Protein AF-A0A2W4W6N2-F1 (afdb_monomer)

Foldseek 3Di:
DWPFKDKDQDPDPQARIKIKTAADPVQQVVQQVVLQVQEPVPFWDFDDAPNDTPDTDGHHNVSHNGGDHDRMDMGDHHDDSVRRHVVRVRVNVVPDDD

Sequence (98 aa):
MLKDAVAIPSNYENGAWQISLTFNNKGSDLFTKVTREIAGTGLALGIFLNEKSISSPTVDSEYQGKGITGGRAVITGYFTQELATELASQLRAGSLPK

Structure (mmCIF, N/CA/C/O backbone):
data_AF-A0A2W4W6N2-F1
#
_entry.id   AF-A0A2W4W6N2-F1
#
loop_
_atom_site.group_PDB
_atom_site.id
_atom_site.type_symbol
_atom_site.label_atom_id
_atom_site.label_alt_id
_atom_site.label_comp_id
_atom_site.label_asym_id
_atom_site.label_entity_id
_atom_site.label_seq_id
_atom_site.pdbx_PDB_ins_code
_atom_site.Cartn_x
_atom_site.Cartn_y
_atom_site.Cartn_z
_atom_site.occupancy
_atom_site.B_iso_or_equiv
_atom_site.auth_seq_id
_atom_site.auth_comp_id
_atom_site.auth_asym_id
_atom_site.auth_atom_id
_atom_site.pdbx_PDB_model_num
ATOM 1 N N . MET A 1 1 ? 3.134 3.208 10.448 1.00 85.31 1 MET A N 1
ATOM 2 C CA . MET A 1 1 ? 4.138 3.523 9.424 1.00 85.31 1 MET A CA 1
ATOM 3 C C . MET A 1 1 ? 4.246 2.368 8.451 1.00 85.31 1 MET A C 1
ATOM 5 O O . MET A 1 1 ? 3.896 1.241 8.809 1.00 85.31 1 MET A O 1
ATOM 9 N N . LEU A 1 2 ? 4.686 2.657 7.229 1.00 86.94 2 LEU A N 1
ATOM 10 C CA . LEU A 1 2 ? 5.073 1.620 6.282 1.00 86.94 2 LEU A CA 1
ATOM 11 C C . LEU A 1 2 ? 6.312 0.905 6.837 1.00 86.94 2 LEU A C 1
ATOM 13 O O . LEU A 1 2 ? 7.221 1.544 7.361 1.00 86.94 2 LEU A O 1
ATOM 17 N N . LYS A 1 3 ? 6.285 -0.424 6.812 1.00 90.44 3 LYS A N 1
ATOM 18 C CA . LYS A 1 3 ? 7.374 -1.297 7.259 1.00 90.44 3 LYS A CA 1
ATOM 19 C C . LYS A 1 3 ? 8.213 -1.758 6.073 1.00 90.44 3 LYS A C 1
ATOM 21 O O . LYS A 1 3 ? 9.425 -1.851 6.208 1.00 90.44 3 LYS A O 1
ATOM 26 N N . ASP A 1 4 ? 7.566 -2.065 4.953 1.00 92.38 4 ASP A N 1
ATOM 27 C CA . ASP A 1 4 ? 8.239 -2.551 3.754 1.00 92.38 4 ASP A CA 1
ATOM 28 C C . ASP A 1 4 ? 7.430 -2.238 2.488 1.00 92.38 4 ASP A C 1
ATOM 30 O O . ASP A 1 4 ? 6.204 -2.097 2.547 1.00 92.38 4 ASP A O 1
ATOM 34 N N . ALA A 1 5 ? 8.122 -2.158 1.354 1.00 92.50 5 ALA A N 1
ATOM 35 C CA . ALA A 1 5 ? 7.532 -2.066 0.024 1.00 92.50 5 ALA A CA 1
ATOM 36 C C . ALA A 1 5 ? 8.371 -2.869 -0.972 1.00 92.50 5 ALA A C 1
ATOM 38 O O . ALA A 1 5 ? 9.592 -2.711 -1.034 1.00 92.50 5 ALA A O 1
ATOM 39 N N . VAL A 1 6 ? 7.711 -3.720 -1.758 1.00 95.06 6 VAL A N 1
ATOM 40 C CA . VAL A 1 6 ? 8.378 -4.640 -2.687 1.00 95.06 6 VAL A CA 1
ATOM 41 C C . VAL A 1 6 ? 7.631 -4.674 -4.015 1.00 95.06 6 VAL A C 1
ATOM 43 O O . VAL A 1 6 ? 6.403 -4.762 -4.038 1.00 95.06 6 VAL A O 1
ATOM 46 N N . ALA A 1 7 ? 8.375 -4.619 -5.118 1.00 94.81 7 ALA A N 1
ATOM 47 C CA . ALA A 1 7 ? 7.839 -4.847 -6.453 1.00 94.81 7 ALA A CA 1
ATOM 48 C C . ALA A 1 7 ? 7.590 -6.343 -6.668 1.00 94.81 7 ALA A C 1
ATOM 50 O O . ALA A 1 7 ? 8.481 -7.162 -6.440 1.00 94.81 7 ALA A O 1
ATOM 51 N N . ILE A 1 8 ? 6.389 -6.697 -7.112 1.00 95.19 8 ILE A N 1
ATOM 52 C CA . ILE A 1 8 ? 5.999 -8.079 -7.400 1.00 95.19 8 ILE A CA 1
ATOM 53 C C . ILE A 1 8 ? 5.291 -8.155 -8.758 1.00 95.19 8 ILE A C 1
ATOM 55 O O . ILE A 1 8 ? 4.681 -7.161 -9.170 1.00 95.19 8 ILE A O 1
ATOM 59 N N . PRO A 1 9 ? 5.335 -9.310 -9.450 1.00 94.00 9 PRO A N 1
ATOM 60 C CA . PRO A 1 9 ? 4.521 -9.529 -10.637 1.00 94.00 9 PRO A CA 1
ATOM 61 C C . PRO A 1 9 ? 3.041 -9.261 -10.342 1.00 94.00 9 PRO A C 1
ATOM 63 O O . PRO A 1 9 ? 2.532 -9.607 -9.271 1.00 94.00 9 PRO A O 1
ATOM 66 N N . SER A 1 10 ? 2.370 -8.611 -11.283 1.00 88.94 10 SER A N 1
ATOM 67 C CA . SER A 1 10 ? 0.951 -8.278 -11.209 1.00 88.94 10 SER A CA 1
ATOM 68 C C . SER A 1 10 ? 0.141 -9.251 -12.056 1.00 88.94 10 SER A C 1
ATOM 70 O O . SER A 1 10 ? 0.553 -9.631 -13.149 1.00 88.94 10 SER A O 1
ATOM 72 N N . ASN A 1 11 ? -1.036 -9.615 -11.548 1.00 83.38 11 ASN A N 1
ATOM 73 C CA . ASN A 1 11 ? -2.037 -10.381 -12.291 1.00 83.38 11 ASN A CA 1
ATOM 74 C C . ASN A 1 11 ? -3.134 -9.474 -12.882 1.00 83.38 11 ASN A C 1
ATOM 76 O O . ASN A 1 11 ? -4.086 -9.978 -13.470 1.00 83.38 11 ASN A O 1
ATOM 80 N N . TYR A 1 12 ? -3.041 -8.154 -12.684 1.00 73.38 12 TYR A N 1
ATOM 81 C CA . TYR A 1 12 ? -3.998 -7.185 -13.212 1.00 73.38 12 TYR A CA 1
ATOM 82 C C . TYR A 1 12 ? -3.672 -6.839 -14.667 1.00 73.38 12 TYR A C 1
ATOM 84 O O . TYR A 1 12 ? -2.506 -6.702 -15.030 1.00 73.38 12 TYR A O 1
ATOM 92 N N . GLU A 1 13 ? -4.705 -6.616 -15.484 1.00 72.00 13 GLU A N 1
ATOM 93 C CA . GLU A 1 13 ? -4.564 -6.230 -16.902 1.00 72.00 13 GLU A CA 1
ATOM 94 C C . GLU A 1 13 ? -3.782 -4.915 -17.084 1.00 72.00 13 GLU A C 1
ATOM 96 O O . GLU A 1 13 ? -3.177 -4.659 -18.121 1.00 72.00 13 GLU A O 1
ATOM 101 N N . ASN A 1 14 ? -3.757 -4.101 -16.032 1.00 69.50 14 ASN A N 1
ATOM 102 C CA . ASN A 1 14 ? -3.251 -2.738 -15.995 1.00 69.50 14 ASN A CA 1
ATOM 103 C C . ASN A 1 14 ? -1.714 -2.657 -15.968 1.00 69.50 14 ASN A C 1
ATOM 105 O O . ASN A 1 14 ? -1.192 -1.554 -15.873 1.00 69.50 14 ASN A O 1
ATOM 109 N N . GLY A 1 15 ? -0.981 -3.775 -15.965 1.00 72.31 15 GLY A N 1
ATOM 110 C CA . GLY A 1 15 ? 0.482 -3.773 -15.923 1.00 72.31 15 GLY A CA 1
ATOM 111 C C . GLY A 1 15 ? 1.075 -5.087 -15.423 1.00 72.31 15 GLY A C 1
ATOM 112 O O . GLY A 1 15 ? 0.459 -5.806 -14.641 1.00 72.31 15 GLY A O 1
ATOM 113 N N . ALA A 1 16 ? 2.306 -5.381 -15.852 1.00 85.94 16 ALA A N 1
ATOM 114 C CA . ALA A 1 16 ? 3.010 -6.616 -15.497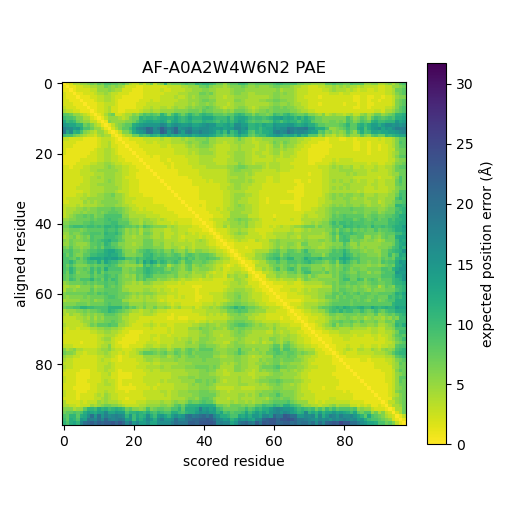 1.00 85.94 16 ALA A CA 1
ATOM 115 C C . ALA A 1 16 ? 3.556 -6.619 -14.056 1.00 85.94 16 ALA A C 1
ATOM 117 O O . ALA A 1 16 ? 3.904 -7.678 -13.534 1.00 85.94 16 ALA A O 1
ATOM 118 N N . TRP A 1 17 ? 3.628 -5.453 -13.405 1.00 93.00 17 TRP A N 1
ATOM 119 C CA . TRP A 1 17 ? 4.174 -5.294 -12.057 1.00 93.00 17 TRP A CA 1
ATOM 120 C C . TRP A 1 17 ? 3.301 -4.401 -11.178 1.00 93.00 17 TRP A C 1
ATOM 122 O O . TRP A 1 17 ? 2.612 -3.501 -11.652 1.00 93.00 17 TRP A O 1
ATOM 132 N N . GLN A 1 18 ? 3.358 -4.652 -9.874 1.00 91.50 18 GLN A N 1
ATOM 133 C CA . GLN A 1 18 ? 2.677 -3.887 -8.831 1.00 91.50 18 GLN A CA 1
ATOM 134 C C . GLN A 1 18 ? 3.579 -3.756 -7.601 1.00 91.50 18 GLN A C 1
ATOM 136 O O . GLN A 1 18 ? 4.588 -4.454 -7.475 1.00 91.50 18 GLN A O 1
ATOM 141 N N . ILE A 1 19 ? 3.209 -2.877 -6.671 1.00 91.44 19 ILE A N 1
ATOM 142 C CA . ILE A 1 19 ? 3.985 -2.634 -5.454 1.00 91.44 19 ILE A CA 1
ATOM 143 C C . ILE A 1 19 ? 3.174 -3.119 -4.260 1.00 91.44 19 ILE A C 1
ATOM 145 O O . ILE A 1 19 ? 2.112 -2.579 -3.956 1.00 91.44 19 ILE A O 1
ATOM 149 N N . SER A 1 20 ? 3.689 -4.132 -3.571 1.00 92.75 20 SER A N 1
ATOM 150 C CA . SER A 1 20 ? 3.118 -4.644 -2.330 1.00 92.75 20 SER A CA 1
ATOM 151 C C . SER A 1 20 ? 3.653 -3.850 -1.146 1.00 92.75 20 SER A C 1
ATOM 153 O O . SER A 1 20 ? 4.861 -3.802 -0.916 1.00 92.75 20 SER A O 1
ATOM 155 N N . LEU A 1 21 ? 2.747 -3.276 -0.363 1.00 91.06 21 LEU A N 1
ATOM 156 C CA . LEU A 1 21 ? 3.033 -2.522 0.850 1.00 91.06 21 LEU A CA 1
ATOM 157 C C . LEU A 1 21 ? 2.752 -3.381 2.079 1.00 91.06 21 LEU A C 1
ATOM 159 O O . LEU A 1 21 ? 1.702 -4.017 2.179 1.00 91.06 21 LEU A O 1
ATOM 163 N N . THR A 1 22 ? 3.663 -3.346 3.047 1.00 93.19 22 THR A N 1
ATOM 164 C CA . THR A 1 22 ? 3.456 -3.930 4.375 1.00 93.19 22 THR A CA 1
ATOM 165 C C . THR A 1 22 ? 3.603 -2.846 5.426 1.00 93.19 22 THR A C 1
ATOM 167 O O . THR A 1 22 ? 4.611 -2.144 5.472 1.00 93.19 22 THR A O 1
ATOM 170 N N . PHE A 1 23 ? 2.620 -2.723 6.308 1.00 92.06 23 PHE A N 1
ATOM 171 C CA . PHE A 1 23 ? 2.626 -1.787 7.424 1.00 92.06 23 PHE A CA 1
ATOM 172 C C . PHE A 1 23 ? 3.043 -2.480 8.726 1.00 92.06 23 PHE A C 1
ATOM 174 O O . PHE A 1 23 ? 2.860 -3.682 8.910 1.00 92.06 23 PHE A O 1
ATOM 181 N N . ASN A 1 24 ? 3.593 -1.708 9.665 1.00 92.12 24 ASN A N 1
ATOM 182 C CA . ASN A 1 24 ? 3.673 -2.143 11.063 1.00 92.12 24 ASN A CA 1
ATOM 183 C C . ASN A 1 24 ? 2.320 -1.947 11.769 1.00 92.12 24 ASN A C 1
ATOM 185 O O . ASN A 1 24 ? 1.441 -1.298 11.209 1.00 92.12 24 ASN A O 1
ATOM 189 N N . ASN A 1 25 ? 2.163 -2.439 13.004 1.00 93.25 25 ASN A N 1
ATOM 190 C CA . ASN A 1 25 ? 0.892 -2.374 13.750 1.00 93.25 25 ASN A CA 1
ATOM 191 C C . ASN A 1 25 ? 0.281 -0.962 13.743 1.00 93.25 25 ASN A C 1
ATOM 193 O O . ASN A 1 25 ? -0.811 -0.763 13.226 1.00 93.25 25 ASN A O 1
ATOM 197 N N . LYS A 1 26 ? 1.057 0.052 14.151 1.00 91.69 26 LYS A N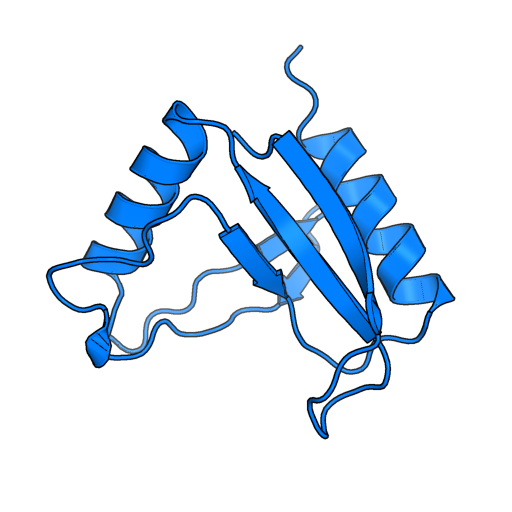 1
ATOM 198 C CA . LYS A 1 26 ? 0.617 1.458 14.129 1.00 91.69 26 LYS A CA 1
ATOM 199 C C . LYS A 1 26 ? 0.187 1.931 12.732 1.00 91.69 26 LYS A C 1
ATOM 201 O O . LYS A 1 26 ? -0.726 2.735 12.601 1.00 91.69 26 LYS A O 1
ATOM 206 N N . GLY A 1 27 ? 0.886 1.503 11.678 1.00 89.94 27 GLY A N 1
ATOM 207 C CA . GLY A 1 27 ? 0.536 1.838 10.294 1.00 89.94 27 GLY A CA 1
ATOM 208 C C . GLY A 1 27 ? -0.719 1.145 9.813 1.00 89.94 27 GLY A C 1
ATOM 209 O O . GLY A 1 27 ? -1.533 1.789 9.170 1.00 89.94 27 GLY A O 1
ATOM 210 N N . SER A 1 28 ? -0.875 -0.126 10.170 1.00 92.94 28 SER A N 1
ATOM 211 C CA . SER A 1 28 ? -2.071 -0.905 9.889 1.00 92.94 28 SER A CA 1
ATOM 212 C C . SER A 1 28 ? -3.295 -0.254 10.525 1.00 92.94 28 SER A C 1
ATOM 214 O O . SER A 1 28 ? -4.301 -0.086 9.844 1.00 92.94 28 SER A O 1
ATOM 216 N N . ASP A 1 29 ? -3.200 0.180 11.784 1.00 94.00 29 ASP A N 1
ATOM 217 C CA . ASP A 1 29 ? -4.314 0.819 12.495 1.00 94.00 29 ASP A CA 1
ATOM 218 C C . ASP A 1 29 ? -4.711 2.151 11.846 1.00 94.00 29 ASP A C 1
ATOM 220 O O . ASP A 1 29 ? -5.889 2.399 11.588 1.00 94.00 29 ASP A O 1
ATOM 224 N N . LEU A 1 30 ? -3.723 2.993 11.518 1.00 91.75 30 LEU A N 1
ATOM 225 C CA . LEU A 1 30 ? -3.962 4.263 10.825 1.00 91.75 30 LEU A CA 1
ATOM 226 C C . LEU A 1 30 ? -4.551 4.047 9.428 1.00 91.75 30 LEU A C 1
ATOM 228 O O . LEU A 1 30 ? -5.510 4.720 9.059 1.00 91.75 30 LEU A O 1
ATOM 232 N N . PHE A 1 31 ? -4.005 3.099 8.667 1.00 91.00 31 PHE A N 1
ATOM 233 C CA . PHE A 1 31 ? -4.484 2.768 7.329 1.00 91.00 31 PHE A CA 1
ATOM 234 C C . PHE A 1 31 ? -5.916 2.230 7.365 1.00 91.00 31 PHE A C 1
ATOM 236 O O . PHE A 1 31 ? -6.769 2.691 6.609 1.00 91.00 31 PHE A O 1
ATOM 243 N N . THR A 1 32 ? -6.212 1.327 8.303 1.00 93.69 32 THR A N 1
ATOM 244 C CA . THR A 1 32 ? -7.565 0.800 8.531 1.00 93.69 32 THR A CA 1
ATOM 245 C C . THR A 1 32 ? -8.531 1.934 8.867 1.00 93.69 32 THR A C 1
ATOM 247 O O . THR A 1 32 ? -9.617 2.010 8.299 1.00 93.69 32 THR A O 1
ATOM 250 N N . LYS A 1 33 ? -8.134 2.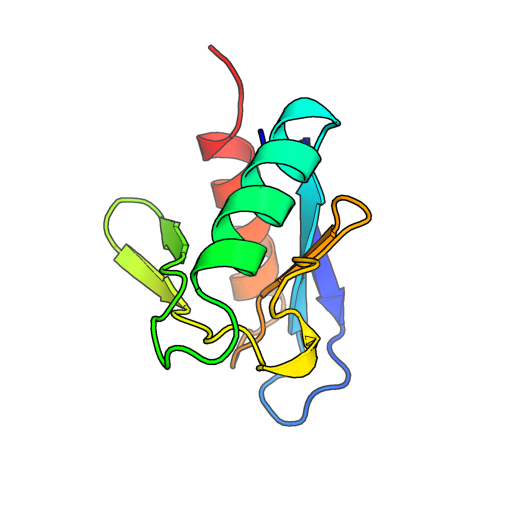852 9.758 1.00 93.31 33 LYS A N 1
ATOM 251 C CA . LYS A 1 33 ? -8.968 3.993 10.144 1.00 93.31 33 LYS A CA 1
ATOM 252 C C . LYS A 1 33 ? -9.285 4.900 8.952 1.00 93.31 33 LYS A C 1
ATOM 254 O O . LYS A 1 33 ? -10.454 5.177 8.709 1.00 93.31 33 LYS A O 1
ATOM 259 N N . VAL A 1 34 ? -8.270 5.321 8.197 1.00 91.31 34 VAL A N 1
ATOM 260 C CA . VAL A 1 34 ? -8.461 6.218 7.043 1.00 91.31 34 VAL A CA 1
ATOM 261 C C . VAL A 1 34 ? -9.315 5.545 5.974 1.00 91.31 34 VAL A C 1
ATOM 263 O O . VAL A 1 34 ? -10.300 6.121 5.526 1.00 91.31 34 VAL A O 1
ATOM 266 N N . THR A 1 35 ? -8.988 4.306 5.600 1.00 92.19 35 THR A N 1
ATOM 267 C CA . THR A 1 35 ? -9.739 3.562 4.573 1.00 92.19 35 THR A CA 1
ATOM 268 C C . THR A 1 35 ? -11.192 3.337 4.980 1.00 92.19 35 THR A C 1
ATOM 270 O O . THR A 1 35 ? -12.075 3.463 4.142 1.00 92.19 35 THR A O 1
ATOM 273 N N . ARG A 1 36 ? -11.466 3.095 6.268 1.00 93.50 36 ARG A N 1
ATOM 274 C CA . ARG A 1 36 ? -12.830 3.001 6.807 1.00 93.50 36 ARG A CA 1
ATOM 275 C C . ARG A 1 36 ? -13.634 4.290 6.628 1.00 93.50 36 ARG A C 1
ATOM 277 O O . ARG A 1 36 ? -14.838 4.205 6.400 1.00 93.50 36 ARG A O 1
ATOM 284 N N . GLU A 1 37 ? -12.999 5.446 6.804 1.00 91.81 37 GLU A N 1
ATOM 285 C CA . GLU A 1 37 ? -13.648 6.760 6.716 1.00 91.81 37 GLU A CA 1
ATOM 286 C C . GLU A 1 37 ? -13.948 7.156 5.264 1.00 91.81 37 GLU A C 1
ATOM 288 O O . GLU A 1 37 ? -14.987 7.757 5.003 1.00 91.81 37 GLU A O 1
ATOM 293 N N . ILE A 1 38 ? -13.073 6.791 4.320 1.00 90.81 38 ILE A N 1
ATOM 294 C CA . ILE A 1 38 ? -13.210 7.177 2.905 1.00 90.81 38 ILE A CA 1
ATOM 295 C C . ILE A 1 38 ? -13.900 6.121 2.028 1.00 90.81 38 ILE A C 1
ATOM 297 O O . ILE A 1 38 ? -14.327 6.442 0.918 1.00 90.81 38 ILE A O 1
ATOM 301 N N . ALA A 1 39 ? -14.022 4.876 2.489 1.00 92.44 39 ALA A N 1
ATOM 302 C CA . ALA A 1 39 ? -14.648 3.794 1.732 1.00 92.44 39 ALA A CA 1
ATOM 303 C C . ALA A 1 39 ? -16.069 4.145 1.267 1.00 92.44 39 ALA A C 1
ATOM 305 O O . ALA A 1 39 ? -16.907 4.578 2.059 1.00 92.44 39 ALA A O 1
ATOM 306 N N . GLY A 1 40 ? -16.340 3.954 -0.027 1.00 89.06 40 GLY A N 1
ATOM 307 C CA . GLY A 1 40 ? -17.651 4.215 -0.633 1.00 89.06 40 GLY A CA 1
ATOM 308 C C . GLY A 1 40 ? -18.028 5.695 -0.773 1.00 89.06 40 GLY A C 1
ATOM 309 O O . GLY A 1 40 ? -19.108 5.995 -1.272 1.00 89.06 40 GLY A O 1
ATOM 310 N N . THR A 1 41 ? -17.157 6.629 -0.373 1.00 91.38 41 THR A N 1
ATOM 311 C CA . THR A 1 41 ? -17.423 8.078 -0.481 1.00 91.38 41 THR A CA 1
ATOM 312 C C . THR A 1 41 ? -17.042 8.666 -1.842 1.00 91.38 41 THR A C 1
ATOM 314 O O . THR A 1 41 ? -17.392 9.804 -2.140 1.00 91.38 41 THR A O 1
ATOM 317 N N . GLY A 1 42 ? -16.287 7.918 -2.655 1.00 85.25 42 GLY A N 1
ATOM 318 C CA . GLY A 1 42 ? -15.664 8.420 -3.884 1.00 85.25 42 GLY A CA 1
ATOM 319 C C . GLY A 1 42 ? -14.392 9.243 -3.648 1.00 85.25 42 GLY A C 1
ATOM 320 O O . GLY A 1 42 ? -13.771 9.686 -4.612 1.00 85.25 42 GLY A O 1
ATOM 321 N N . LEU A 1 43 ? -13.969 9.432 -2.391 1.00 86.00 43 LEU A N 1
ATOM 322 C CA . LEU A 1 43 ? -12.682 10.047 -2.075 1.00 86.00 43 LEU A CA 1
ATOM 323 C C . LEU A 1 43 ? -11.527 9.113 -2.456 1.00 86.00 43 LEU A C 1
ATOM 325 O O . LEU A 1 43 ? -11.553 7.909 -2.191 1.00 86.00 43 LEU A O 1
ATOM 329 N N . ALA A 1 44 ? -10.491 9.698 -3.052 1.00 83.88 44 ALA A N 1
ATOM 330 C CA . ALA A 1 44 ? -9.274 8.994 -3.419 1.00 83.88 44 ALA A CA 1
ATOM 331 C C . ALA A 1 44 ? -8.236 9.046 -2.292 1.00 83.88 44 ALA A C 1
ATOM 333 O O . ALA A 1 44 ? -7.987 10.098 -1.695 1.00 83.88 44 ALA A O 1
ATOM 334 N N . LEU A 1 45 ? -7.577 7.917 -2.046 1.00 82.12 45 LEU A N 1
ATOM 335 C CA . LEU A 1 45 ? -6.398 7.845 -1.200 1.00 82.12 45 LEU A CA 1
ATOM 336 C C . LEU A 1 45 ? -5.164 8.185 -2.039 1.00 82.12 45 LEU A C 1
ATOM 338 O O . LEU A 1 45 ? -4.591 7.322 -2.697 1.00 82.12 45 LEU A O 1
ATOM 342 N N . GLY A 1 46 ? -4.757 9.452 -2.027 1.00 79.69 46 GLY A N 1
ATOM 343 C CA . GLY A 1 46 ? -3.580 9.891 -2.771 1.00 79.69 46 GLY A CA 1
ATOM 344 C C . GLY A 1 46 ? -2.289 9.281 -2.220 1.00 79.69 46 GLY A C 1
ATOM 345 O O . GLY A 1 46 ? -1.954 9.456 -1.048 1.00 79.69 46 GLY A O 1
ATOM 346 N N . ILE A 1 47 ? -1.544 8.592 -3.081 1.00 76.00 47 ILE A N 1
ATOM 347 C CA . ILE A 1 47 ? -0.20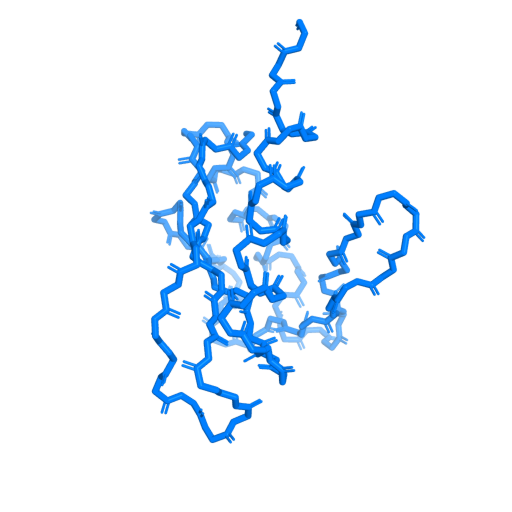3 8.085 -2.800 1.00 76.00 47 ILE A CA 1
ATOM 348 C C . ILE A 1 47 ? 0.791 9.012 -3.488 1.00 76.00 47 ILE A C 1
ATOM 350 O O . ILE A 1 47 ? 0.825 9.111 -4.718 1.00 76.00 47 ILE A O 1
ATOM 354 N N . PHE A 1 48 ? 1.602 9.686 -2.679 1.00 76.00 48 PHE A N 1
ATOM 355 C CA . PHE A 1 48 ? 2.555 10.691 -3.132 1.00 76.00 48 PHE A CA 1
ATOM 356 C C . PHE A 1 48 ? 3.986 10.265 -2.838 1.00 76.00 48 PHE A C 1
ATOM 358 O O . PHE A 1 48 ? 4.267 9.638 -1.815 1.00 76.00 48 PHE A O 1
ATOM 365 N 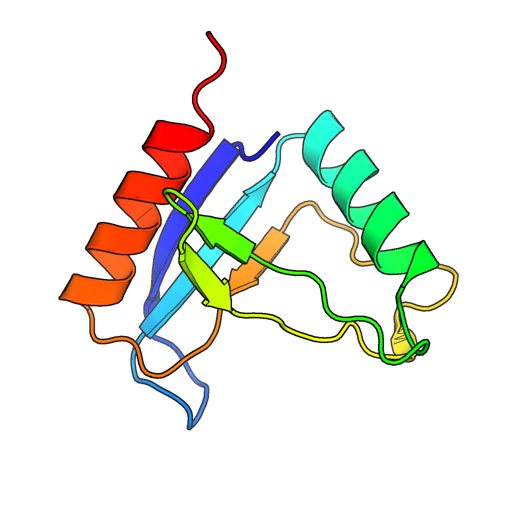N . LEU A 1 49 ? 4.894 10.669 -3.718 1.00 69.75 49 LEU A N 1
ATOM 366 C CA . LEU A 1 49 ? 6.324 10.473 -3.558 1.00 69.75 49 LEU A CA 1
ATOM 367 C C . LEU A 1 49 ? 7.073 11.679 -4.111 1.00 69.75 49 LEU A C 1
ATOM 369 O O . LEU A 1 49 ? 6.888 12.031 -5.274 1.00 69.75 49 LEU A O 1
ATOM 373 N N . ASN A 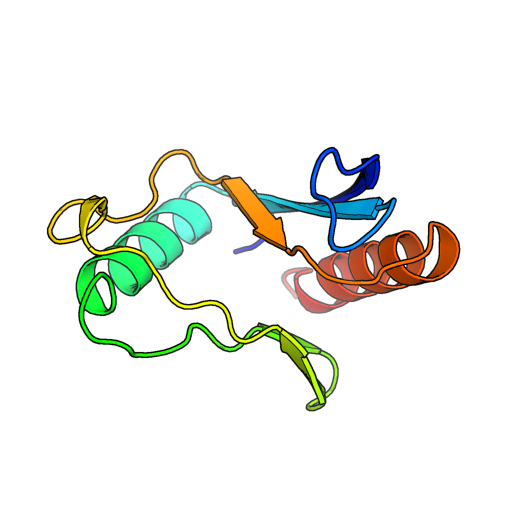1 50 ? 7.905 12.317 -3.282 1.00 71.00 50 ASN A N 1
ATOM 374 C CA . ASN A 1 50 ? 8.606 13.559 -3.633 1.00 71.00 50 ASN A CA 1
ATOM 375 C C . ASN A 1 50 ? 7.653 14.590 -4.270 1.00 71.00 50 ASN A C 1
ATOM 377 O O . ASN A 1 50 ? 7.926 15.117 -5.344 1.00 71.00 50 ASN A O 1
ATOM 381 N N . GLU A 1 51 ? 6.485 14.785 -3.642 1.00 71.12 51 GLU A N 1
ATOM 382 C CA . GLU A 1 51 ? 5.413 15.699 -4.082 1.00 71.12 51 GLU A CA 1
ATOM 383 C C . GLU A 1 51 ? 4.723 15.326 -5.409 1.00 71.12 51 GLU A C 1
ATOM 385 O O . GLU A 1 51 ? 3.770 15.986 -5.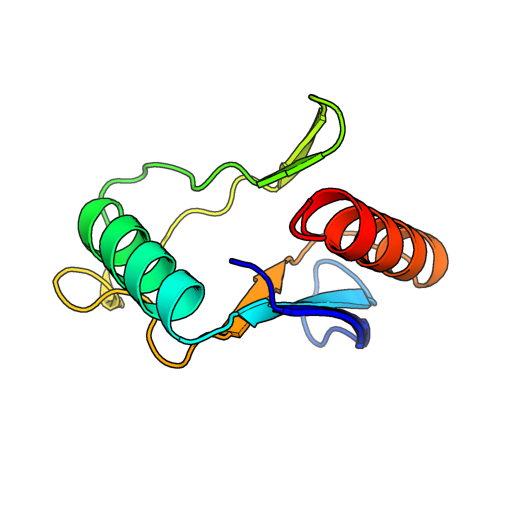821 1.00 71.12 51 GLU A O 1
ATOM 390 N N . LYS A 1 52 ? 5.121 14.224 -6.055 1.00 71.56 52 LYS A N 1
ATOM 391 C CA . LYS A 1 52 ? 4.440 13.685 -7.237 1.00 71.56 52 LYS A CA 1
ATOM 392 C C . LYS A 1 52 ? 3.367 12.684 -6.830 1.00 71.56 52 LYS A C 1
ATOM 394 O O . LYS A 1 52 ? 3.628 11.766 -6.054 1.00 71.56 52 LYS A O 1
ATOM 399 N N . SER A 1 53 ? 2.165 12.840 -7.381 1.00 78.44 53 SER A N 1
ATOM 400 C CA . SER A 1 53 ? 1.109 11.829 -7.269 1.00 78.44 53 SER A CA 1
ATOM 401 C C . SER A 1 53 ? 1.493 10.605 -8.103 1.00 78.44 53 SER A C 1
ATOM 403 O O . SER A 1 53 ? 1.760 10.726 -9.298 1.00 78.44 53 SER A O 1
ATOM 405 N N . ILE A 1 54 ? 1.563 9.444 -7.453 1.00 75.25 54 ILE A N 1
ATOM 406 C CA . ILE A 1 54 ? 1.906 8.158 -8.074 1.00 75.25 54 ILE A CA 1
ATOM 407 C C . ILE A 1 54 ? 0.642 7.372 -8.408 1.00 75.25 54 ILE A C 1
AT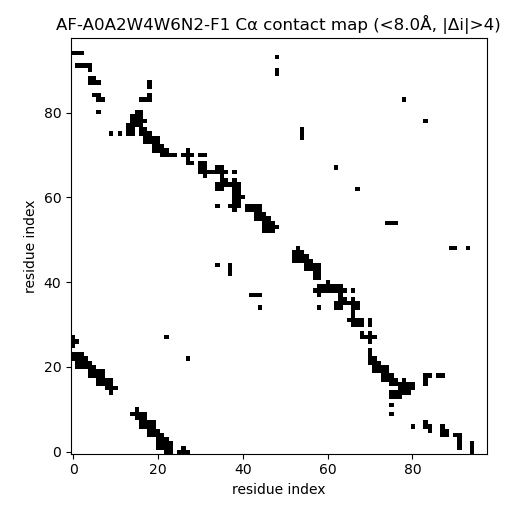OM 409 O O . ILE A 1 54 ? 0.537 6.766 -9.469 1.00 75.25 54 ILE A O 1
ATOM 413 N N . SER A 1 55 ? -0.320 7.375 -7.489 1.00 73.81 55 SER A N 1
ATOM 414 C CA . SER A 1 55 ? -1.638 6.788 -7.696 1.00 73.81 55 SER A CA 1
ATOM 415 C C . SER A 1 55 ? -2.642 7.454 -6.766 1.00 73.81 55 SER A C 1
ATOM 417 O O . SER A 1 55 ? -2.268 7.989 -5.721 1.00 73.81 55 SER A O 1
ATOM 419 N N . SER A 1 56 ? -3.912 7.406 -7.147 1.00 81.38 56 SER A N 1
ATOM 420 C CA . SER A 1 56 ? -5.015 7.953 -6.357 1.00 81.38 56 SER A CA 1
ATOM 421 C C . SER A 1 56 ? -6.187 6.968 -6.362 1.00 81.38 56 SER A C 1
ATOM 423 O O . SER A 1 56 ? -7.241 7.289 -6.911 1.00 81.38 56 SER A O 1
ATOM 425 N N . PRO A 1 57 ? -6.007 5.737 -5.840 1.00 77.38 57 PRO A N 1
ATOM 426 C CA . PRO A 1 57 ? -7.073 4.745 -5.804 1.00 77.38 57 PRO A CA 1
ATOM 427 C C . PRO A 1 57 ? -8.222 5.190 -4.897 1.00 77.38 57 PRO A C 1
ATOM 429 O O . PRO A 1 57 ? -8.015 5.802 -3.848 1.00 77.38 57 PRO A O 1
ATOM 432 N N . THR A 1 58 ? -9.442 4.834 -5.280 1.00 87.19 58 THR A N 1
ATOM 433 C CA . THR A 1 58 ? -10.606 4.890 -4.394 1.00 87.19 58 THR A CA 1
ATOM 434 C C . THR A 1 58 ? -10.653 3.648 -3.512 1.00 87.19 58 THR A C 1
ATOM 436 O O . THR A 1 58 ? -10.107 2.603 -3.862 1.00 87.19 58 THR A O 1
ATOM 439 N N . VAL A 1 59 ? -11.314 3.756 -2.360 1.00 87.06 59 VAL A N 1
ATOM 440 C CA . VAL A 1 59 ? -11.591 2.603 -1.496 1.00 87.06 59 VAL A CA 1
ATOM 441 C C . VAL A 1 59 ? -13.035 2.166 -1.716 1.00 87.06 59 VAL A C 1
ATOM 443 O O . VAL A 1 59 ? -13.961 2.962 -1.530 1.00 87.06 59 VAL A O 1
ATOM 446 N N . ASP A 1 60 ? -13.219 0.906 -2.104 1.00 87.12 60 ASP A N 1
ATOM 447 C CA . ASP A 1 60 ? -14.534 0.352 -2.424 1.00 87.12 60 ASP A CA 1
ATOM 448 C C . ASP A 1 60 ? -15.475 0.340 -1.213 1.00 87.12 60 ASP A C 1
ATOM 450 O O . ASP A 1 60 ? -15.057 0.269 -0.052 1.00 87.12 60 ASP A O 1
ATOM 454 N N . SER A 1 61 ? -16.780 0.416 -1.488 1.00 90.44 61 SER A N 1
ATOM 455 C CA . SER A 1 61 ? -17.830 0.503 -0.464 1.00 90.44 61 SER A CA 1
ATOM 456 C C . SER A 1 61 ? -17.898 -0.724 0.449 1.00 90.44 61 SER A C 1
ATOM 458 O O . SER A 1 61 ? -18.376 -0.615 1.576 1.00 90.44 61 SER A O 1
ATOM 460 N N . GLU A 1 62 ? -17.362 -1.872 0.030 1.00 90.06 62 GLU A N 1
ATOM 461 C CA . GLU A 1 62 ? -17.275 -3.076 0.868 1.00 90.06 62 GLU A CA 1
ATOM 462 C C . GLU A 1 62 ? -16.442 -2.868 2.147 1.00 90.06 62 GLU A C 1
ATOM 464 O O . GLU A 1 62 ? -16.675 -3.527 3.166 1.00 90.06 62 GLU A O 1
ATOM 469 N N . TYR A 1 63 ? -15.507 -1.913 2.121 1.00 90.19 63 TYR A N 1
ATOM 470 C CA . TYR A 1 63 ? -14.669 -1.560 3.264 1.00 90.19 63 TYR A CA 1
ATOM 471 C C . TYR A 1 63 ? -15.312 -0.499 4.165 1.00 90.19 63 TYR A C 1
ATOM 473 O O . TYR A 1 63 ? -14.732 -0.122 5.189 1.00 90.19 63 TYR A O 1
ATOM 481 N N . GLN A 1 64 ? -16.519 -0.024 3.848 1.00 90.31 64 GLN A N 1
ATOM 482 C CA . GLN A 1 64 ? -17.218 0.961 4.665 1.00 90.31 64 GLN A CA 1
ATOM 483 C C . GLN A 1 64 ? -17.498 0.400 6.066 1.00 90.31 64 GLN A C 1
ATOM 485 O O . GLN A 1 64 ? -17.943 -0.732 6.251 1.00 90.31 64 GLN A O 1
ATOM 490 N N . GLY A 1 65 ? -17.170 1.184 7.096 1.00 84.75 65 G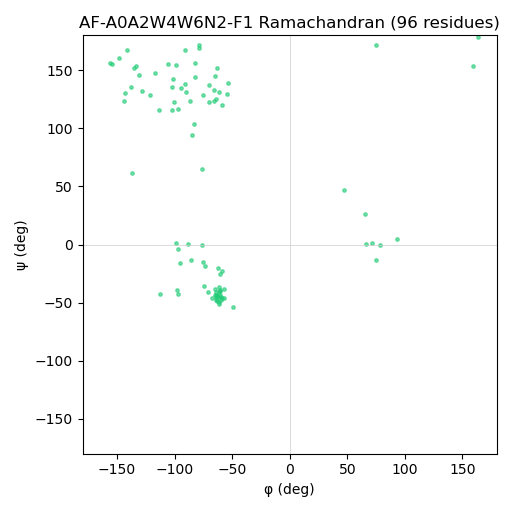LY A N 1
ATOM 491 C CA . GLY A 1 65 ? -17.338 0.777 8.495 1.00 84.75 65 GLY A CA 1
ATOM 492 C C . GLY A 1 65 ? -16.308 -0.237 9.023 1.00 84.75 65 GLY A C 1
ATOM 493 O O . GLY A 1 65 ? -16.197 -0.374 10.242 1.00 84.75 65 GLY A O 1
ATOM 494 N N . LYS A 1 66 ? -15.509 -0.883 8.160 1.00 89.88 66 LYS A N 1
ATOM 495 C CA . LYS A 1 66 ? -14.466 -1.857 8.550 1.00 89.88 66 LYS A CA 1
ATOM 496 C C . LYS A 1 66 ? -13.044 -1.365 8.271 1.00 89.88 66 LYS A C 1
ATOM 498 O O . LYS A 1 66 ? -12.180 -1.508 9.131 1.00 89.88 66 LYS A O 1
ATOM 503 N N . GLY A 1 67 ? -12.829 -0.743 7.115 1.00 89.50 67 GLY A N 1
ATOM 504 C CA . GLY A 1 67 ? -11.512 -0.397 6.587 1.00 89.50 67 GLY A CA 1
ATOM 505 C C . GLY A 1 67 ? -10.758 -1.606 6.038 1.00 89.50 67 GLY A C 1
ATOM 506 O O . GLY A 1 67 ? -11.169 -2.756 6.205 1.00 89.50 67 GLY A O 1
ATOM 507 N N . ILE A 1 68 ? -9.630 -1.340 5.384 1.00 89.25 68 ILE A N 1
ATOM 508 C CA . ILE A 1 68 ? -8.724 -2.378 4.892 1.00 89.25 68 ILE A CA 1
ATOM 509 C C . ILE A 1 68 ? -7.818 -2.812 6.047 1.00 89.25 68 ILE A C 1
ATOM 511 O O . ILE A 1 68 ? -6.880 -2.110 6.431 1.00 89.25 68 ILE A O 1
ATOM 515 N N . THR A 1 69 ? -8.118 -3.981 6.608 1.00 90.94 69 THR A N 1
ATOM 516 C CA . THR A 1 69 ? -7.390 -4.573 7.739 1.00 90.94 69 THR A CA 1
ATOM 517 C C . THR A 1 69 ? -6.246 -5.488 7.289 1.00 90.94 69 THR A C 1
ATOM 519 O O . THR A 1 69 ? -6.187 -5.913 6.140 1.00 90.94 69 THR A O 1
ATOM 522 N N . GLY A 1 70 ? -5.357 -5.867 8.214 1.00 89.44 70 GLY A N 1
ATOM 523 C CA . GLY A 1 70 ? -4.295 -6.855 7.955 1.00 89.44 70 GLY A CA 1
ATOM 524 C C . GLY A 1 70 ? -2.957 -6.256 7.517 1.00 89.44 70 GLY A C 1
ATOM 525 O O . GLY A 1 70 ? -2.021 -7.001 7.215 1.00 89.44 70 GLY A O 1
ATOM 526 N N . GLY A 1 71 ? -2.853 -4.924 7.515 1.00 89.81 71 GLY A N 1
ATOM 527 C CA . GLY A 1 71 ? -1.590 -4.205 7.368 1.00 89.81 71 GLY A CA 1
ATOM 528 C C . GLY A 1 71 ? -0.918 -4.392 6.014 1.00 89.81 71 GLY A C 1
ATOM 529 O O . GLY A 1 71 ? 0.304 -4.275 5.932 1.00 89.81 71 GLY A O 1
ATOM 530 N N . ARG A 1 72 ? -1.686 -4.684 4.963 1.00 90.75 72 ARG A N 1
ATOM 531 C CA . ARG A 1 72 ? -1.182 -4.837 3.597 1.00 90.75 72 ARG A CA 1
ATOM 532 C C . ARG A 1 72 ? -2.022 -4.028 2.624 1.00 90.75 72 ARG A C 1
ATOM 534 O O . ARG A 1 72 ? -3.226 -3.891 2.811 1.00 90.75 72 ARG A O 1
ATOM 541 N N . ALA A 1 73 ? -1.368 -3.510 1.597 1.00 87.81 73 ALA A N 1
ATOM 542 C CA . ALA A 1 73 ? -2.006 -2.818 0.487 1.00 87.81 73 ALA A CA 1
ATOM 543 C C . ALA A 1 73 ? -1.199 -3.054 -0.788 1.00 87.81 73 ALA A C 1
ATOM 545 O O . ALA A 1 73 ? -0.023 -3.415 -0.723 1.00 87.81 73 ALA A O 1
ATOM 546 N N . VAL A 1 74 ? -1.825 -2.840 -1.938 1.00 87.75 74 VAL A N 1
ATOM 547 C CA . VAL A 1 74 ? -1.173 -3.000 -3.236 1.00 87.75 74 VAL A CA 1
ATOM 548 C C . VAL A 1 74 ? -1.384 -1.736 -4.048 1.00 87.75 74 VAL A C 1
ATOM 550 O O . VAL A 1 74 ? -2.502 -1.232 -4.126 1.00 87.75 74 VAL A O 1
ATOM 553 N N . ILE A 1 75 ? -0.309 -1.221 -4.636 1.00 84.44 75 ILE A N 1
ATOM 554 C CA . ILE A 1 75 ? -0.369 -0.134 -5.610 1.00 84.44 75 ILE A CA 1
ATOM 555 C C . ILE A 1 75 ? -0.322 -0.769 -6.992 1.00 84.44 75 ILE A C 1
ATOM 557 O O . ILE A 1 75 ? 0.675 -1.402 -7.351 1.00 84.44 75 ILE A O 1
ATOM 561 N N . THR A 1 76 ? -1.393 -0.588 -7.756 1.00 83.56 76 THR A N 1
ATOM 562 C CA . THR A 1 76 ? -1.515 -1.068 -9.133 1.00 83.56 76 THR A CA 1
ATOM 563 C C . THR A 1 76 ? -1.385 0.090 -10.119 1.00 83.56 76 THR A C 1
ATOM 565 O O . THR A 1 76 ? -1.610 1.254 -9.783 1.00 83.56 76 THR A O 1
ATOM 568 N N . GLY A 1 77 ? -0.978 -0.231 -11.344 1.00 80.12 77 GLY A N 1
ATOM 569 C CA . GLY A 1 77 ? -0.760 0.732 -12.417 1.00 80.12 77 GLY A CA 1
ATOM 570 C C . GLY A 1 77 ? 0.074 0.120 -13.539 1.00 80.12 77 GLY A C 1
ATOM 571 O O . GLY A 1 77 ? 0.520 -1.022 -13.431 1.00 80.12 77 GLY A O 1
ATOM 572 N N . TYR A 1 78 ? 0.314 0.901 -14.592 1.00 84.88 78 TYR A N 1
ATOM 573 C CA . TYR A 1 78 ? 1.129 0.503 -15.744 1.00 84.88 78 TYR A CA 1
ATOM 574 C C . TYR A 1 78 ? 2.623 0.555 -15.412 1.00 84.88 78 TYR A C 1
ATOM 576 O O . TYR A 1 78 ? 3.371 1.374 -15.945 1.00 84.88 78 TYR A O 1
ATOM 584 N N . PHE A 1 79 ? 3.059 -0.299 -14.488 1.00 86.75 79 PHE A N 1
ATOM 585 C CA . PHE A 1 79 ? 4.452 -0.367 -14.068 1.00 86.75 79 PHE A CA 1
ATOM 586 C C . PHE A 1 79 ? 5.225 -1.429 -14.852 1.00 86.75 79 PHE A C 1
ATOM 588 O O . PHE A 1 79 ? 4.778 -2.569 -15.008 1.00 86.75 79 PHE A O 1
ATOM 595 N N . THR A 1 80 ? 6.426 -1.058 -15.303 1.00 90.00 80 THR A N 1
ATOM 596 C CA . THR A 1 80 ? 7.468 -2.027 -15.663 1.00 90.00 80 THR A CA 1
ATOM 597 C C . THR A 1 80 ? 8.151 -2.547 -14.397 1.00 90.00 80 THR A C 1
ATOM 599 O O . THR A 1 80 ? 7.968 -1.989 -13.309 1.00 90.00 80 THR A O 1
ATOM 602 N N . GLN A 1 81 ? 8.966 -3.595 -14.527 1.00 92.19 81 GLN A N 1
ATOM 603 C CA . GLN A 1 81 ? 9.749 -4.124 -13.409 1.00 92.19 81 GLN A CA 1
ATOM 604 C C . GLN A 1 81 ? 10.649 -3.052 -12.791 1.00 92.19 81 GLN A C 1
ATOM 606 O O . GLN A 1 81 ? 10.704 -2.905 -11.567 1.00 92.19 81 GLN A O 1
ATOM 611 N N . GLU A 1 82 ? 11.346 -2.299 -13.640 1.00 91.19 82 GLU A N 1
ATOM 612 C CA . GLU A 1 82 ? 12.293 -1.261 -13.241 1.00 91.19 82 GLU A CA 1
ATOM 613 C C . GLU A 1 82 ? 11.564 -0.146 -12.496 1.00 91.19 82 GLU A C 1
ATOM 615 O O . GLU A 1 82 ? 11.971 0.228 -11.397 1.00 91.19 82 GLU A O 1
ATOM 620 N N . LEU A 1 83 ? 10.439 0.324 -13.046 1.00 88.12 83 LEU A N 1
ATOM 621 C CA . LEU A 1 83 ? 9.647 1.389 -12.437 1.00 88.12 83 LEU A CA 1
ATOM 622 C C . LEU A 1 83 ? 9.048 0.959 -11.092 1.00 88.12 83 LEU A C 1
ATOM 624 O O . LEU A 1 83 ? 9.110 1.719 -10.127 1.00 88.12 83 LEU A O 1
ATOM 628 N N . ALA A 1 84 ? 8.507 -0.260 -11.003 1.00 91.19 84 ALA A N 1
ATOM 629 C CA . ALA A 1 84 ? 7.967 -0.786 -9.752 1.00 91.19 84 ALA A CA 1
ATOM 630 C C . ALA A 1 84 ? 9.061 -0.945 -8.684 1.00 91.19 84 ALA A C 1
ATOM 632 O O . ALA A 1 84 ? 8.835 -0.624 -7.516 1.00 91.19 84 ALA A O 1
ATOM 633 N N . THR A 1 85 ? 10.247 -1.419 -9.078 1.00 92.38 85 THR A N 1
ATOM 634 C CA . THR A 1 85 ? 11.389 -1.623 -8.171 1.00 92.38 85 THR A CA 1
ATOM 635 C C . THR A 1 85 ? 11.926 -0.297 -7.647 1.00 92.38 85 THR A C 1
ATOM 637 O O . THR A 1 85 ? 12.132 -0.152 -6.439 1.00 92.38 85 THR A O 1
ATOM 640 N N . GLU A 1 86 ? 12.101 0.682 -8.532 1.00 90.00 86 GLU A N 1
ATOM 641 C CA . GLU A 1 86 ? 12.527 2.032 -8.168 1.00 90.00 86 GLU A CA 1
ATOM 642 C C . GLU A 1 86 ? 11.521 2.673 -7.206 1.00 90.00 86 GLU A C 1
ATOM 644 O O . GLU A 1 86 ? 11.888 3.149 -6.129 1.00 90.00 86 GLU A O 1
ATOM 649 N N . LEU A 1 87 ? 10.229 2.588 -7.532 1.00 88.56 87 LEU A N 1
ATOM 650 C CA . LEU A 1 87 ? 9.167 3.128 -6.693 1.00 88.56 87 LEU A CA 1
ATOM 651 C C . LEU A 1 87 ? 9.131 2.462 -5.307 1.00 88.56 87 LEU A C 1
ATOM 653 O O . LEU A 1 87 ? 9.049 3.152 -4.291 1.00 88.56 87 LEU A O 1
ATOM 657 N N . ALA A 1 88 ? 9.240 1.133 -5.245 1.00 90.69 88 ALA A N 1
ATOM 658 C CA . ALA A 1 88 ? 9.312 0.391 -3.987 1.00 90.69 88 ALA A CA 1
ATOM 659 C C . ALA A 1 88 ? 10.529 0.809 -3.141 1.00 90.69 88 ALA A C 1
ATOM 661 O O . ALA A 1 88 ? 10.421 0.974 -1.923 1.00 90.69 88 ALA A O 1
ATOM 662 N N . SER A 1 89 ? 11.683 1.032 -3.779 1.00 90.44 89 SER A N 1
ATOM 663 C CA . SER A 1 89 ? 12.890 1.527 -3.112 1.00 90.44 89 SER A CA 1
ATOM 664 C C . SER A 1 89 ? 12.669 2.909 -2.494 1.00 90.44 89 SER A C 1
ATOM 666 O O . SER A 1 89 ? 12.913 3.105 -1.300 1.00 90.44 89 SER A O 1
ATOM 668 N N . GLN A 1 90 ? 12.116 3.842 -3.268 1.00 86.62 90 GLN A N 1
ATOM 669 C CA . GLN A 1 90 ? 11.841 5.199 -2.807 1.00 86.62 90 GLN A CA 1
ATOM 670 C C . GLN A 1 90 ? 10.785 5.243 -1.687 1.00 86.62 90 GLN A C 1
ATOM 672 O O . GLN A 1 90 ? 10.945 5.989 -0.720 1.00 86.62 90 GLN A O 1
ATOM 677 N N . LEU A 1 91 ? 9.741 4.407 -1.753 1.00 87.38 91 LEU A N 1
ATOM 678 C CA . LEU A 1 91 ? 8.731 4.296 -0.692 1.00 87.38 91 LEU A CA 1
ATOM 679 C C . LEU A 1 91 ? 9.337 3.826 0.634 1.00 87.38 91 LEU A C 1
ATOM 681 O O . LEU A 1 91 ? 9.002 4.370 1.690 1.00 87.38 91 LEU A O 1
ATOM 685 N N . ARG A 1 92 ? 10.258 2.855 0.593 1.00 86.88 92 ARG A N 1
ATOM 686 C CA . ARG A 1 92 ? 11.008 2.432 1.787 1.00 86.88 92 ARG A CA 1
ATOM 687 C C . ARG A 1 92 ? 11.887 3.558 2.312 1.00 86.88 92 ARG A C 1
ATOM 689 O O . ARG A 1 92 ? 11.880 3.803 3.515 1.00 86.88 92 ARG A O 1
ATOM 696 N N . ALA A 1 93 ? 12.579 4.270 1.423 1.00 83.88 93 ALA A N 1
ATOM 697 C CA . ALA A 1 93 ? 13.446 5.381 1.798 1.00 83.88 93 ALA A CA 1
ATOM 698 C C . ALA A 1 93 ? 12.679 6.517 2.504 1.00 83.88 93 ALA A C 1
ATOM 700 O O . ALA A 1 93 ? 13.127 7.010 3.537 1.00 83.88 93 ALA A O 1
ATOM 701 N N . GLY A 1 94 ? 11.499 6.892 1.997 1.00 73.62 94 GLY A N 1
ATOM 702 C CA . GLY A 1 94 ? 10.651 7.929 2.601 1.00 73.62 94 GLY A CA 1
ATOM 703 C C . GLY A 1 94 ? 9.932 7.494 3.883 1.00 73.62 94 GLY A C 1
ATOM 704 O O . GLY A 1 94 ? 9.495 8.336 4.663 1.00 73.62 94 GLY A O 1
ATOM 705 N N . SER A 1 95 ? 9.821 6.185 4.116 1.00 71.25 95 SER A N 1
ATOM 706 C CA . SER A 1 95 ? 9.134 5.613 5.280 1.00 71.25 95 SER A CA 1
ATOM 707 C C . SER A 1 95 ? 10.061 5.242 6.432 1.00 71.25 95 SER A C 1
ATOM 709 O O . SER A 1 95 ? 9.578 4.811 7.484 1.00 71.25 95 SER A O 1
ATOM 711 N N . LEU A 1 96 ? 11.376 5.388 6.243 1.00 54.59 96 LEU A N 1
ATOM 712 C CA . LEU A 1 96 ? 12.361 5.201 7.299 1.00 54.59 96 LEU A CA 1
ATOM 713 C C . LEU A 1 96 ? 12.051 6.173 8.450 1.00 54.59 96 LEU A C 1
ATOM 715 O O . LEU A 1 96 ? 12.052 7.388 8.235 1.00 54.59 96 LEU A O 1
ATOM 719 N N . PRO A 1 97 ? 11.780 5.673 9.670 1.00 52.00 97 PRO A N 1
ATOM 720 C CA . PRO A 1 97 ? 11.697 6.544 10.828 1.00 52.00 97 PRO A CA 1
ATOM 721 C C . PRO A 1 97 ? 13.074 7.178 11.053 1.00 52.00 97 PRO A C 1
ATOM 723 O O . PRO A 1 97 ? 14.069 6.458 11.144 1.00 52.00 97 PRO A O 1
ATOM 726 N N . LYS A 1 98 ? 13.123 8.513 11.108 1.00 52.50 98 LYS A N 1
ATOM 727 C CA . LYS A 1 98 ? 14.245 9.221 11.733 1.00 52.50 98 LYS A CA 1
ATOM 728 C C . LYS A 1 98 ? 14.156 9.112 13.249 1.00 52.50 98 LYS A C 1
ATOM 730 O O . LYS A 1 98 ? 13.014 9.013 13.757 1.00 52.50 98 LYS A O 1
#

Secondary structure (DSSP, 8-state):
-EEEEEEEE--STT-SEEEEEEE-HHHHHHHHHHHHHHTTTT-B--EEETTEEEE-PBPPGGGTTT---SSEEEEEEEE-HHHHHHHHHHHHHHH---

Solvent-accessible surface area (backbone atoms only — not comparable to full-atom values): 5236 Å² total; per-residue (Å²): 70,61,68,44,43,40,53,40,81,37,91,54,95,57,22,64,14,22,31,44,38,34,36,37,70,71,20,20,53,52,48,13,52,53,36,20,74,33,17,56,69,78,46,55,57,73,39,68,56,96,89,38,78,76,45,59,54,65,40,58,53,89,27,42,87,64,16,57,66,87,23,58,52,73,51,76,45,79,26,47,68,68,57,21,39,52,51,16,51,50,52,40,62,74,42,55,82,128

Organism: NCBI:txid945775

InterPro domains:
  IPR054384 SecDF, P1 head subdomain [PF22599] (2-97)

Nearest PDB structures (foldseek):
  1o75-assembly1_B  TM=4.322E-01  e=1.745E+00  Treponema pallidum
  3i96-assembly1_C  TM=3.626E-01  e=1.264E+00  Escherichia coli K-12
  7zlr-assembly1_A  TM=6.010E-01  e=8.750E+00  Homo sapiens
  6drd-assembly1_K  TM=3.334E-01  e=4.035E+00  Homo sapiens
  1pfh-assembly1_A  TM=2.820E-01  e=7.211E+00  Escherichia coli

Radius of gyration: 13.26 Å; Cα contacts (8 Å, |Δi|>4): 195; chains: 1; bounding box: 32×26×31 Å

pLDDT: mean 85.69, std 8.97, range [52.0, 95.19]

Mean predicted aligned error: 5.18 Å